Protein AF-A0AAV9J4V3-F1 (afdb_monomer_lite)

Secondary structure (DSSP, 8-state):
-------PPPP-TTPPPPSSHHHHHHHHHHHHHHHHHHHHHHHHHHHHHHHHHHHHHSPS---------------THHHHHHHTSPP-TT---TT--TT-------TT-PPPPPPHHHHHHHHHHHHHHHHHHHHHHHHHHHHHHHHHHHHHHHSTTS----TT-----

pLDDT: mean 73.32, std 16.58, range [39.88, 94.12]

Foldseek 3Di:
DDPDPDDDDDDPPDDDDQPDPLSVLVVVLVVLVVVLVVVLVVLVVVLVVVVVVVVVPPPDPPPPCVVPPDPPPPPCVVVVVVVPDDDDVPPPDPVPDPDDDPPPDDPPPDDDPDDVNVVSVVVSVVVSVVSVVVSVVVSVVSVVVSVVVVVVVVPPPDDDPDPPDDDDD

Radius of gyration: 33.79 Å; cha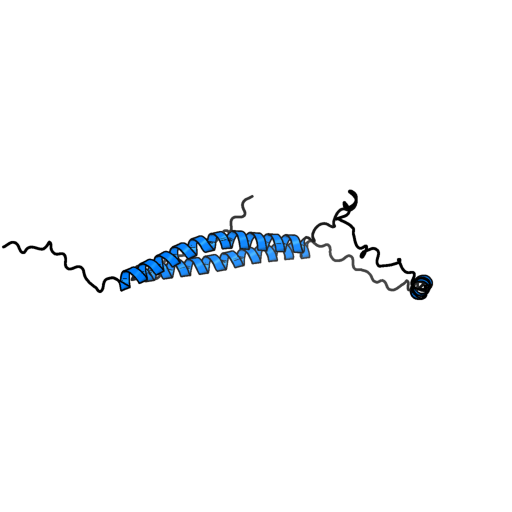ins: 1; bounding box: 98×42×87 Å

Organism: NCBI:txid1507867

Sequence (169 aa):
MQNHIFRPIPNFENLPEPGNREERVKLIIANLEEHHEGVRASILEEGRRKLQSLHNDAPPSAGMDIDSTCILQPDHTQLIANLSAPYVEGSGDPCALPGLLPQQLDPHMRQAPVPPVLAIAQEATQQLEAYDKHAKETRDYYAKALERMRASSGAQTEGTRDPRRMPTG

Structure (mmCIF, N/CA/C/O backbone):
data_AF-A0AAV9J4V3-F1
#
_entry.id   AF-A0AAV9J4V3-F1
#
loop_
_atom_site.group_PDB
_atom_site.id
_atom_site.type_symbol
_atom_site.label_atom_id
_atom_site.label_alt_id
_atom_site.label_comp_id
_atom_site.label_asym_id
_atom_site.label_entity_id
_atom_site.label_seq_id
_atom_site.pdbx_PDB_ins_code
_atom_site.Cartn_x
_atom_site.Cartn_y
_atom_site.Cartn_z
_atom_site.occupancy
_atom_site.B_iso_or_equiv
_atom_site.auth_seq_id
_atom_site.auth_comp_id
_atom_site.auth_asym_id
_atom_site.auth_atom_id
_atom_site.pdbx_PDB_model_num
ATOM 1 N N . MET A 1 1 ? -0.845 13.638 -14.804 1.00 39.88 1 MET A N 1
ATOM 2 C CA . MET A 1 1 ? -2.153 12.962 -14.689 1.00 39.88 1 MET A CA 1
ATOM 3 C C . MET A 1 1 ? -2.205 12.338 -13.305 1.00 39.88 1 MET A C 1
ATOM 5 O O . MET A 1 1 ? -1.210 11.744 -12.917 1.00 39.88 1 MET A O 1
ATOM 9 N N . GLN A 1 2 ? -3.256 12.569 -12.518 1.00 47.94 2 GLN A N 1
ATOM 10 C CA . GLN A 1 2 ? -3.398 11.921 -11.210 1.00 47.94 2 GLN A CA 1
ATOM 11 C C . GLN A 1 2 ? -3.901 10.492 -11.441 1.00 47.94 2 GLN A C 1
ATOM 13 O O . GLN A 1 2 ? -4.973 10.305 -12.011 1.00 47.94 2 GLN A O 1
ATOM 18 N N . ASN A 1 3 ? -3.112 9.491 -11.045 1.00 59.06 3 ASN A N 1
ATOM 19 C CA . ASN A 1 3 ? -3.540 8.095 -11.075 1.00 59.06 3 ASN A CA 1
ATOM 20 C C . ASN A 1 3 ? -4.530 7.889 -9.927 1.00 59.06 3 ASN A C 1
ATOM 22 O O . ASN A 1 3 ? -4.147 7.815 -8.761 1.00 59.06 3 ASN A O 1
ATOM 26 N N . HIS A 1 4 ? -5.819 7.870 -10.251 1.00 59.56 4 HIS A N 1
ATOM 27 C CA . HIS A 1 4 ? -6.867 7.585 -9.283 1.00 59.56 4 HIS A CA 1
ATOM 28 C C . HIS A 1 4 ? -7.084 6.074 -9.223 1.00 59.56 4 HIS A C 1
ATOM 30 O O . HIS A 1 4 ? -7.443 5.451 -10.222 1.00 59.56 4 HIS A O 1
ATOM 36 N N . ILE A 1 5 ? -6.877 5.487 -8.045 1.00 64.94 5 ILE A N 1
ATOM 37 C CA . ILE A 1 5 ? -7.200 4.083 -7.786 1.00 64.94 5 ILE A CA 1
ATOM 38 C C . ILE A 1 5 ? -8.727 3.983 -7.722 1.00 64.94 5 ILE A C 1
ATOM 40 O O . ILE A 1 5 ? -9.338 4.302 -6.703 1.00 64.94 5 ILE A O 1
ATOM 44 N N . PHE A 1 6 ? -9.356 3.607 -8.837 1.00 63.28 6 PHE A N 1
ATOM 45 C CA . PHE A 1 6 ? -10.803 3.430 -8.898 1.00 63.28 6 PHE A CA 1
ATOM 46 C C . PHE A 1 6 ? -11.181 2.108 -8.233 1.00 63.28 6 PHE A C 1
ATOM 48 O O . PHE A 1 6 ? -10.789 1.034 -8.692 1.00 63.28 6 PHE A O 1
ATOM 55 N N . ARG A 1 7 ? -11.955 2.188 -7.151 1.00 65.75 7 ARG A N 1
ATOM 56 C CA . ARG A 1 7 ? -12.566 1.026 -6.507 1.00 65.75 7 ARG A CA 1
ATOM 57 C C . ARG A 1 7 ? -14.080 1.099 -6.649 1.00 65.75 7 ARG A C 1
ATOM 59 O O . ARG A 1 7 ? -14.639 2.179 -6.450 1.00 65.75 7 ARG A O 1
ATOM 66 N N . PRO A 1 8 ? -14.749 -0.020 -6.975 1.00 72.12 8 PRO A N 1
ATOM 67 C CA . PRO A 1 8 ? -16.199 -0.069 -6.925 1.00 72.12 8 PRO A CA 1
ATOM 68 C C . PRO A 1 8 ? -16.660 0.206 -5.492 1.00 72.12 8 PRO A C 1
ATOM 70 O O . PRO A 1 8 ? -16.062 -0.279 -4.530 1.00 72.12 8 PRO A O 1
ATOM 73 N N . ILE A 1 9 ? -17.713 1.010 -5.361 1.00 71.00 9 ILE A N 1
ATOM 74 C CA . ILE A 1 9 ? -18.327 1.303 -4.067 1.00 71.00 9 ILE A CA 1
ATOM 75 C C . ILE A 1 9 ? -18.915 -0.014 -3.531 1.00 71.00 9 ILE A C 1
ATOM 77 O O . ILE A 1 9 ? -19.700 -0.641 -4.248 1.00 71.00 9 ILE A O 1
ATOM 81 N N . PRO A 1 10 ? -18.543 -0.458 -2.317 1.00 68.56 10 PRO A N 1
ATOM 82 C CA . PRO A 1 10 ? -19.113 -1.661 -1.722 1.00 68.56 10 PRO A CA 1
ATOM 83 C C . PRO A 1 10 ? -20.637 -1.553 -1.617 1.00 68.56 10 PRO A C 1
ATOM 85 O O . PRO A 1 10 ? -21.162 -0.479 -1.325 1.00 68.56 10 PRO A O 1
ATOM 88 N N . ASN A 1 11 ? -21.358 -2.655 -1.835 1.00 73.69 11 ASN A N 1
ATOM 89 C CA . ASN A 1 11 ? -22.797 -2.670 -1.588 1.00 73.69 11 ASN A CA 1
ATOM 90 C C . ASN A 1 11 ? -23.051 -2.711 -0.068 1.00 73.69 11 ASN A C 1
ATOM 92 O O . ASN A 1 11 ? -22.587 -3.624 0.615 1.00 73.69 11 ASN A O 1
ATOM 96 N N . PHE A 1 12 ? -23.784 -1.724 0.451 1.00 71.06 12 PHE A N 1
ATOM 97 C CA . PHE A 1 12 ? -24.054 -1.562 1.882 1.00 71.06 12 PHE A CA 1
ATOM 98 C C . PHE A 1 12 ? -25.369 -2.214 2.349 1.00 71.06 12 PHE A C 1
ATOM 100 O O . PHE A 1 12 ? -25.677 -2.161 3.536 1.00 71.06 12 PHE A O 1
ATOM 107 N N . GLU A 1 13 ? -26.141 -2.839 1.454 1.00 73.44 13 GLU A N 1
ATOM 108 C CA . GLU A 1 13 ? -27.516 -3.299 1.726 1.00 73.44 13 GLU A CA 1
ATOM 109 C C . GLU A 1 13 ? -27.655 -4.383 2.815 1.00 73.44 13 GLU A C 1
ATOM 111 O O . GLU A 1 13 ? -28.754 -4.572 3.326 1.00 73.44 13 GLU A O 1
ATOM 116 N N . ASN A 1 14 ? -26.576 -5.074 3.210 1.00 70.06 14 ASN A N 1
ATOM 117 C CA . ASN A 1 14 ? -26.625 -6.185 4.179 1.00 70.06 14 ASN A CA 1
ATOM 118 C C . ASN A 1 14 ? -25.580 -6.087 5.307 1.00 70.06 14 ASN A C 1
ATOM 120 O O . ASN A 1 14 ? -25.172 -7.108 5.864 1.00 70.06 14 ASN A O 1
ATOM 124 N N . LEU A 1 15 ? -25.094 -4.887 5.636 1.00 69.69 15 LEU A N 1
ATOM 125 C CA . LEU A 1 15 ? -24.112 -4.745 6.715 1.00 69.69 15 LEU A CA 1
ATOM 126 C C . LEU A 1 15 ? -24.778 -4.875 8.093 1.00 69.69 15 LEU A C 1
ATOM 128 O O . LEU A 1 15 ? -25.804 -4.238 8.333 1.00 69.69 15 LEU A O 1
ATOM 132 N N . PRO A 1 16 ? -24.194 -5.656 9.019 1.00 71.81 16 PRO A N 1
ATOM 133 C CA . PRO A 1 16 ? -24.699 -5.742 10.380 1.00 71.81 16 PRO A CA 1
ATOM 134 C C . PRO A 1 16 ? -24.610 -4.367 11.048 1.00 71.81 16 PRO A C 1
ATOM 136 O O . PRO A 1 16 ? -23.539 -3.755 11.099 1.00 71.81 16 PRO A O 1
ATOM 139 N N . GLU A 1 17 ? -25.734 -3.876 11.571 1.00 74.75 17 GLU A N 1
ATOM 140 C CA . GLU A 1 17 ? -25.727 -2.645 12.352 1.00 74.75 17 GLU A CA 1
ATOM 141 C C . GLU A 1 17 ? -24.956 -2.871 13.661 1.00 74.75 17 GLU A C 1
ATOM 143 O O . GLU A 1 17 ? -25.240 -3.818 14.399 1.00 74.75 17 GLU A O 1
ATOM 148 N N . PRO A 1 18 ? -23.971 -2.017 13.983 1.00 76.75 18 PRO A N 1
ATOM 149 C CA . PRO A 1 18 ? -23.219 -2.162 15.216 1.00 76.75 18 PRO A CA 1
ATOM 150 C C . PRO A 1 18 ? -24.114 -1.833 16.415 1.00 76.75 18 PRO A C 1
ATOM 152 O O . PRO A 1 18 ? -24.594 -0.701 16.544 1.00 76.75 18 PRO A O 1
ATOM 155 N N . GLY A 1 19 ? -24.286 -2.807 17.313 1.00 76.88 19 GLY A N 1
ATOM 156 C CA . GLY A 1 19 ? -25.140 -2.693 18.498 1.00 76.88 19 GLY A CA 1
ATOM 157 C C . GLY A 1 19 ? -24.590 -1.729 19.551 1.00 76.88 19 GLY A C 1
ATOM 158 O O . GLY A 1 19 ? -25.357 -1.107 20.284 1.00 76.88 19 GLY A O 1
ATOM 159 N N . ASN A 1 20 ? -23.265 -1.541 19.598 1.00 85.31 20 ASN A N 1
ATOM 160 C CA . ASN A 1 20 ? -22.605 -0.602 20.507 1.00 85.31 20 ASN A CA 1
ATOM 161 C C . ASN A 1 20 ? -21.645 0.361 19.777 1.00 85.31 20 ASN A C 1
ATOM 163 O O . ASN A 1 20 ? -21.082 0.065 18.722 1.00 85.31 20 ASN A O 1
ATOM 167 N N . ARG A 1 21 ? -21.396 1.535 20.374 1.00 85.31 21 ARG A N 1
ATOM 168 C CA . ARG A 1 21 ? -20.430 2.527 19.880 1.00 85.31 21 ARG A CA 1
ATOM 169 C C . ARG A 1 21 ? -19.020 1.936 19.764 1.00 85.31 21 ARG A C 1
ATOM 171 O O . ARG A 1 21 ? -18.301 2.299 18.841 1.00 85.31 21 ARG A O 1
ATOM 178 N N . GLU A 1 22 ? -18.613 1.050 20.678 1.00 88.81 22 GLU A N 1
ATOM 179 C CA . GLU A 1 22 ? -17.289 0.408 20.609 1.00 88.81 22 GLU A CA 1
ATOM 180 C C . GLU A 1 22 ? -17.199 -0.545 19.411 1.00 88.81 22 GLU A C 1
ATOM 182 O O . GLU A 1 22 ? -16.229 -0.504 18.658 1.00 88.81 22 GLU A O 1
ATOM 187 N N . GLU A 1 23 ? -18.230 -1.365 19.202 1.00 88.69 23 GLU A N 1
ATOM 188 C CA . GLU A 1 23 ? -18.331 -2.276 18.056 1.00 88.69 23 GLU A CA 1
ATOM 189 C C . GLU A 1 23 ? -18.326 -1.512 16.736 1.00 88.69 23 GLU A C 1
ATOM 191 O O . GLU A 1 23 ? -17.653 -1.918 15.796 1.00 88.69 23 GLU A O 1
ATOM 196 N N . ARG A 1 24 ? -18.979 -0.346 16.693 1.00 89.25 24 ARG A N 1
ATOM 197 C CA . ARG A 1 24 ? -18.932 0.552 15.536 1.00 89.25 24 ARG A CA 1
ATOM 198 C C . ARG A 1 24 ? -17.508 0.988 15.205 1.00 89.25 24 ARG A C 1
ATOM 200 O O . ARG A 1 24 ? -17.120 0.953 14.045 1.00 89.25 24 ARG A O 1
ATOM 207 N N . VAL A 1 25 ? -16.722 1.395 16.203 1.00 90.81 25 VAL A N 1
ATOM 208 C CA . VAL A 1 25 ? -15.325 1.808 15.980 1.00 90.81 25 VAL A CA 1
ATOM 209 C C . VAL A 1 25 ? -14.468 0.618 15.542 1.00 90.81 25 VAL A C 1
ATOM 211 O O . VAL A 1 25 ? -13.661 0.770 14.630 1.00 90.81 25 VAL A O 1
ATOM 214 N N . LYS A 1 26 ? -14.675 -0.572 16.122 1.00 90.19 26 LYS A N 1
ATOM 215 C CA . LYS A 1 26 ? -13.997 -1.805 15.682 1.00 90.19 26 LYS A CA 1
ATOM 216 C C . LYS A 1 26 ? -14.316 -2.143 14.225 1.00 90.19 26 LYS A C 1
ATOM 218 O O . LYS A 1 26 ? -13.399 -2.436 13.467 1.00 90.19 26 LYS A O 1
ATOM 223 N N . LEU A 1 27 ? -15.587 -2.047 13.833 1.00 91.00 27 LEU A N 1
ATOM 224 C CA . LEU A 1 27 ? -16.030 -2.289 12.461 1.00 91.00 27 LEU A CA 1
ATOM 225 C C . LEU A 1 27 ? -15.400 -1.287 11.484 1.00 91.00 27 LEU A C 1
ATOM 227 O O . LEU A 1 27 ? -14.921 -1.679 10.428 1.00 91.00 27 LEU A O 1
ATOM 231 N N . ILE A 1 28 ? -15.337 -0.003 11.855 1.00 90.06 28 ILE A N 1
ATOM 232 C CA . ILE A 1 28 ? -14.669 1.021 11.039 1.00 90.06 28 ILE A CA 1
ATOM 233 C C . ILE A 1 28 ? -13.187 0.682 10.845 1.00 90.06 28 ILE A C 1
ATOM 235 O O . ILE A 1 28 ? -12.699 0.761 9.722 1.00 90.06 28 ILE A O 1
ATOM 239 N N . ILE A 1 29 ? -12.476 0.286 11.907 1.00 91.81 29 ILE A N 1
ATOM 240 C CA . ILE A 1 29 ? -11.063 -0.112 11.808 1.00 91.81 29 ILE A CA 1
ATOM 241 C C . ILE A 1 29 ? -10.909 -1.313 10.867 1.00 91.81 29 ILE A C 1
ATOM 243 O O . ILE A 1 29 ? -10.063 -1.262 9.981 1.00 91.81 29 ILE A O 1
ATOM 247 N N . ALA A 1 30 ? -11.747 -2.342 11.011 1.00 91.19 30 ALA A N 1
ATOM 248 C CA . ALA A 1 30 ? -11.703 -3.526 10.154 1.00 91.19 30 ALA A CA 1
ATOM 249 C C . ALA A 1 30 ? -11.936 -3.178 8.673 1.00 91.19 30 ALA A C 1
ATOM 251 O O . ALA A 1 30 ? -11.149 -3.572 7.816 1.00 91.19 30 ALA A O 1
ATOM 252 N N . ASN A 1 31 ? -12.949 -2.357 8.379 1.00 89.69 31 ASN A N 1
ATOM 253 C CA . ASN A 1 31 ? -13.238 -1.910 7.013 1.00 89.69 31 ASN A CA 1
ATOM 254 C C . ASN A 1 31 ? -12.088 -1.077 6.423 1.00 89.69 31 ASN A C 1
ATOM 256 O O . ASN A 1 31 ? -11.780 -1.185 5.237 1.00 89.69 31 ASN A O 1
ATOM 260 N N . LEU A 1 32 ? -11.445 -0.233 7.239 1.00 91.31 32 LEU A N 1
ATOM 261 C CA . LEU A 1 32 ? -10.264 0.521 6.814 1.00 91.31 32 LEU A CA 1
ATOM 262 C C . LEU A 1 32 ? -9.094 -0.412 6.498 1.00 91.31 32 LEU A C 1
ATOM 264 O O . LEU A 1 32 ? -8.414 -0.202 5.499 1.00 91.31 32 LEU A O 1
ATOM 268 N N . GLU A 1 33 ? -8.860 -1.434 7.319 1.00 92.19 33 GLU A N 1
ATOM 269 C CA . GLU A 1 33 ? -7.783 -2.404 7.106 1.00 92.19 33 GLU A CA 1
ATOM 270 C C . GLU A 1 33 ? -7.987 -3.211 5.818 1.00 92.19 33 GLU A C 1
ATOM 272 O O . GLU A 1 33 ? -7.057 -3.285 5.013 1.00 92.19 33 GLU A O 1
ATOM 277 N N . GLU A 1 34 ? -9.204 -3.699 5.564 1.00 91.38 34 GLU A N 1
ATOM 278 C CA . GLU A 1 34 ? -9.566 -4.374 4.310 1.00 91.38 34 GLU A CA 1
ATOM 279 C C . GLU A 1 34 ? -9.359 -3.453 3.098 1.00 91.38 34 GLU A C 1
ATOM 281 O O . GLU A 1 34 ? -8.747 -3.826 2.090 1.00 91.38 34 GLU A O 1
ATOM 286 N N . HIS A 1 35 ? -9.813 -2.202 3.202 1.00 89.56 35 HIS A N 1
ATOM 287 C CA . HIS A 1 35 ? -9.632 -1.227 2.135 1.00 89.56 35 HIS A CA 1
ATOM 288 C C . HIS A 1 35 ? -8.144 -0.944 1.866 1.00 89.56 35 HIS A C 1
ATOM 290 O O . HIS A 1 35 ? -7.721 -0.926 0.707 1.00 89.56 35 HIS A O 1
ATOM 296 N N . HIS A 1 36 ? -7.341 -0.760 2.919 1.00 91.38 36 HIS A N 1
ATOM 297 C CA . HIS A 1 36 ? -5.900 -0.525 2.814 1.00 91.38 36 HIS A CA 1
ATOM 298 C C . HIS A 1 36 ? -5.164 -1.717 2.194 1.00 91.38 36 HIS A C 1
ATOM 300 O O . HIS A 1 36 ? -4.309 -1.526 1.329 1.00 91.38 36 HIS A O 1
ATOM 306 N N . GLU A 1 37 ? -5.491 -2.943 2.609 1.00 91.69 37 GLU A N 1
ATOM 307 C CA . GLU A 1 37 ? -4.925 -4.165 2.034 1.00 91.69 37 GLU A CA 1
ATOM 308 C C . GLU A 1 37 ? -5.210 -4.255 0.540 1.00 91.69 37 GLU A C 1
ATOM 310 O O . GLU A 1 37 ? -4.294 -4.455 -0.262 1.00 91.69 37 GLU A O 1
ATOM 315 N N . GLY A 1 38 ? -6.456 -4.001 0.150 1.00 90.31 38 GLY A N 1
ATOM 316 C CA . GLY A 1 38 ? -6.798 -3.990 -1.253 1.00 90.31 38 GLY A CA 1
ATOM 317 C C . GLY A 1 38 ? -6.009 -2.930 -2.028 1.00 90.31 38 GLY A C 1
ATOM 318 O O . GLY A 1 38 ? -5.526 -3.223 -3.123 1.00 90.31 38 GLY A O 1
ATOM 319 N N . VAL A 1 39 ? -5.896 -1.695 -1.524 1.00 90.00 39 VAL A N 1
ATOM 320 C CA . VAL A 1 39 ? -5.160 -0.636 -2.238 1.00 90.00 39 VAL A CA 1
ATOM 321 C C . VAL A 1 39 ? -3.695 -1.027 -2.432 1.00 90.00 39 VAL A C 1
ATOM 323 O O . VAL A 1 39 ? -3.185 -0.896 -3.544 1.00 90.00 39 VAL A O 1
ATOM 326 N N . ARG A 1 40 ? -3.051 -1.593 -1.405 1.00 91.31 40 ARG A N 1
ATOM 327 C CA . ARG A 1 40 ? -1.688 -2.134 -1.520 1.00 91.31 40 ARG A CA 1
ATOM 328 C C . ARG A 1 40 ? -1.587 -3.198 -2.611 1.00 91.31 40 ARG A C 1
ATOM 330 O O . ARG A 1 40 ? -0.689 -3.120 -3.447 1.00 91.31 40 ARG A O 1
ATOM 337 N N . ALA A 1 41 ? -2.531 -4.138 -2.656 1.00 91.12 41 ALA A N 1
ATOM 338 C CA . ALA A 1 41 ? -2.575 -5.153 -3.707 1.00 91.12 41 ALA A CA 1
ATOM 339 C C . ALA A 1 41 ? -2.713 -4.530 -5.108 1.00 91.12 41 ALA A C 1
ATOM 341 O O . ALA A 1 41 ? -2.007 -4.934 -6.027 1.00 91.12 41 ALA A O 1
ATOM 342 N N . SER A 1 42 ? -3.547 -3.497 -5.259 1.00 89.50 42 SER A N 1
ATOM 343 C CA . SER A 1 42 ? -3.733 -2.787 -6.532 1.00 89.50 42 SER A CA 1
ATOM 344 C C . SER A 1 42 ? -2.459 -2.090 -7.017 1.00 89.50 42 SER A C 1
ATOM 346 O O . SER A 1 42 ? -2.163 -2.145 -8.208 1.00 89.50 42 SER A O 1
ATOM 348 N N . ILE A 1 43 ? -1.707 -1.442 -6.119 1.00 90.25 43 ILE A N 1
ATOM 349 C CA . ILE A 1 43 ? -0.434 -0.775 -6.453 1.00 90.25 43 ILE A CA 1
ATOM 350 C C . ILE A 1 43 ? 0.588 -1.812 -6.937 1.00 90.25 43 ILE A C 1
ATOM 352 O O . ILE A 1 43 ? 1.247 -1.627 -7.962 1.00 90.25 43 ILE A O 1
ATOM 356 N N . LEU A 1 44 ? 0.692 -2.941 -6.230 1.00 90.94 44 LEU A N 1
ATOM 357 C CA . LEU A 1 44 ? 1.590 -4.030 -6.614 1.00 90.94 44 LEU A CA 1
ATOM 358 C C . LEU A 1 44 ? 1.181 -4.675 -7.944 1.00 90.94 44 LEU A C 1
ATOM 360 O O . LEU A 1 44 ? 2.042 -4.991 -8.767 1.00 90.94 44 LEU A O 1
ATOM 364 N N . GLU A 1 45 ? -0.119 -4.852 -8.178 1.00 91.31 45 GLU A N 1
ATOM 365 C CA . GLU A 1 45 ? -0.634 -5.392 -9.435 1.00 91.31 45 GLU A CA 1
ATOM 366 C C . GLU A 1 45 ? -0.341 -4.456 -10.614 1.00 91.31 45 GLU A C 1
ATOM 368 O O . GLU A 1 45 ? 0.078 -4.924 -11.674 1.00 91.31 45 GLU A O 1
ATOM 373 N N . GLU A 1 46 ? -0.484 -3.139 -10.432 1.00 89.06 46 GLU A N 1
ATOM 374 C CA . GLU A 1 46 ? -0.104 -2.148 -11.443 1.00 89.06 46 GLU A CA 1
ATOM 375 C C . GLU A 1 46 ? 1.392 -2.243 -11.775 1.00 89.06 46 GLU A C 1
ATOM 377 O O . GLU A 1 46 ? 1.759 -2.332 -12.950 1.00 89.06 46 GLU A O 1
ATOM 382 N N . GLY A 1 47 ? 2.257 -2.303 -10.757 1.00 88.06 47 GLY A N 1
ATOM 383 C CA . GLY A 1 47 ? 3.699 -2.484 -10.944 1.00 88.06 47 GLY A CA 1
ATOM 384 C C . GLY A 1 47 ? 4.029 -3.774 -11.700 1.00 88.06 47 GLY A C 1
ATOM 385 O O . GLY A 1 47 ? 4.800 -3.763 -12.662 1.00 88.06 47 GLY A O 1
ATOM 386 N N . ARG A 1 48 ? 3.380 -4.889 -11.342 1.00 88.88 48 ARG A N 1
ATOM 387 C CA . ARG A 1 48 ? 3.531 -6.167 -12.051 1.00 88.88 48 ARG A CA 1
ATOM 388 C C . ARG A 1 48 ? 3.057 -6.071 -13.503 1.00 88.88 48 ARG A C 1
ATOM 390 O O . ARG A 1 48 ? 3.724 -6.608 -14.385 1.00 88.88 48 ARG A O 1
ATOM 397 N N . ARG A 1 49 ? 1.942 -5.385 -13.770 1.00 88.88 49 ARG A N 1
ATOM 398 C CA . ARG A 1 49 ? 1.419 -5.181 -15.129 1.00 88.88 49 ARG A CA 1
ATOM 399 C C . ARG A 1 49 ? 2.393 -4.365 -15.983 1.00 88.88 49 ARG A C 1
ATOM 401 O O . ARG A 1 49 ? 2.654 -4.755 -17.116 1.00 88.88 49 ARG A O 1
ATOM 408 N N . LYS A 1 50 ? 2.984 -3.303 -15.425 1.00 88.00 50 LYS A N 1
ATOM 409 C CA . LYS A 1 50 ? 4.035 -2.500 -16.080 1.00 88.00 50 LYS A CA 1
ATOM 410 C C . LYS A 1 50 ? 5.298 -3.323 -16.379 1.00 88.00 50 LYS A C 1
ATOM 412 O O . LYS A 1 50 ? 5.899 -3.184 -17.441 1.00 88.00 50 LYS A O 1
ATOM 417 N N . LEU A 1 51 ? 5.698 -4.216 -15.471 1.00 88.06 51 LEU A N 1
ATOM 418 C CA . LEU A 1 51 ? 6.819 -5.131 -15.719 1.00 88.06 51 LEU A CA 1
ATOM 419 C C . LEU A 1 51 ? 6.511 -6.135 -16.838 1.00 88.06 51 LEU A C 1
ATOM 421 O O . LEU A 1 51 ? 7.375 -6.423 -17.662 1.00 88.06 51 LEU A O 1
ATOM 425 N N . GLN A 1 52 ? 5.281 -6.650 -16.893 1.00 87.19 52 GLN A N 1
ATOM 426 C CA . GLN A 1 52 ? 4.852 -7.552 -17.962 1.00 87.19 52 GLN A CA 1
ATOM 427 C C . GLN A 1 52 ? 4.780 -6.857 -19.322 1.00 87.19 52 GLN A C 1
ATOM 429 O O . GLN A 1 52 ? 5.186 -7.457 -20.312 1.00 87.19 52 GLN A O 1
ATOM 434 N N . SER A 1 53 ? 4.319 -5.603 -19.391 1.00 85.44 53 SER A N 1
ATOM 435 C CA . SER A 1 53 ? 4.326 -4.856 -20.654 1.00 85.44 53 SER A CA 1
ATOM 436 C C . SER A 1 53 ? 5.747 -4.642 -21.168 1.00 85.44 53 SER A C 1
ATOM 438 O O . SER A 1 53 ? 5.996 -4.905 -22.335 1.00 85.44 53 SER A O 1
ATOM 440 N N . LEU A 1 54 ? 6.709 -4.305 -20.296 1.00 83.31 54 LEU A N 1
ATOM 441 C CA . LEU A 1 54 ? 8.120 -4.223 -20.701 1.00 83.31 54 LEU A CA 1
ATOM 442 C C . LEU A 1 54 ? 8.668 -5.544 -21.251 1.00 83.31 54 LEU A C 1
ATOM 444 O O . LEU A 1 54 ? 9.509 -5.528 -22.144 1.00 83.31 54 LEU A O 1
ATOM 448 N N . HIS A 1 55 ? 8.228 -6.678 -20.706 1.00 75.94 55 HIS A N 1
ATOM 449 C CA . HIS A 1 55 ? 8.648 -7.989 -21.194 1.00 75.94 55 HIS A CA 1
ATOM 450 C C . HIS A 1 55 ? 8.053 -8.317 -22.569 1.00 75.94 55 HIS A C 1
ATOM 452 O O . HIS A 1 55 ? 8.742 -8.893 -23.403 1.00 75.94 55 HIS A O 1
ATOM 458 N N . ASN A 1 56 ? 6.799 -7.931 -22.809 1.00 75.19 56 ASN A N 1
ATOM 459 C CA . ASN A 1 56 ? 6.107 -8.178 -24.075 1.00 75.19 56 ASN A CA 1
ATOM 460 C C . ASN A 1 56 ? 6.524 -7.200 -25.189 1.00 75.19 56 ASN A C 1
ATOM 462 O O . ASN A 1 56 ? 6.494 -7.573 -26.358 1.00 75.19 56 ASN A O 1
ATOM 466 N N . ASP A 1 57 ? 6.912 -5.972 -24.831 1.00 64.44 57 ASP A N 1
ATOM 467 C CA . ASP A 1 57 ? 7.404 -4.943 -25.759 1.00 64.44 57 ASP A CA 1
ATOM 468 C C . ASP A 1 57 ? 8.908 -5.073 -26.044 1.00 64.44 57 ASP A C 1
ATOM 470 O O . ASP A 1 57 ? 9.432 -4.421 -26.952 1.00 64.44 57 ASP A O 1
ATOM 474 N N . ALA A 1 58 ? 9.624 -5.911 -25.285 1.00 57.66 58 ALA A N 1
ATOM 475 C CA . ALA A 1 58 ? 10.973 -6.299 -25.655 1.00 57.66 58 ALA A CA 1
ATOM 476 C C . ALA A 1 58 ? 10.884 -7.037 -27.002 1.00 57.66 58 ALA A C 1
ATOM 478 O O . ALA A 1 58 ? 10.145 -8.023 -27.094 1.00 57.66 58 ALA A O 1
ATOM 479 N N . PRO A 1 59 ? 11.598 -6.586 -28.056 1.00 52.00 59 PRO A N 1
ATOM 480 C CA . PRO A 1 59 ? 11.629 -7.324 -29.310 1.00 52.00 59 PRO A CA 1
ATOM 481 C C . PRO A 1 59 ? 11.992 -8.776 -28.991 1.00 52.00 59 PRO A C 1
ATOM 483 O O . PRO A 1 59 ? 12.827 -8.981 -28.097 1.00 52.00 59 PRO A O 1
ATOM 486 N N . PRO A 1 60 ? 11.375 -9.774 -29.666 1.00 50.72 60 PRO A N 1
ATOM 487 C CA . PRO A 1 60 ? 11.787 -11.157 -29.502 1.00 50.72 60 PRO A CA 1
ATOM 488 C C . PRO A 1 60 ? 13.288 -11.130 -29.667 1.00 50.72 60 PRO A C 1
ATOM 490 O O . PRO A 1 60 ? 13.763 -10.613 -30.682 1.00 50.72 60 PRO A O 1
ATOM 493 N N . SER A 1 61 ? 13.978 -11.534 -28.596 1.00 49.50 61 SER A N 1
ATOM 494 C CA . SER A 1 61 ? 15.415 -11.726 -28.533 1.00 49.50 61 SER A CA 1
ATOM 495 C C . SER A 1 61 ? 15.916 -11.885 -29.954 1.00 49.50 61 SER A C 1
ATOM 497 O O . SER A 1 61 ? 15.532 -12.853 -30.619 1.00 49.50 61 SER A O 1
ATOM 499 N N . ALA A 1 62 ? 16.687 -10.905 -30.443 1.00 46.53 62 ALA A N 1
ATOM 500 C CA . ALA A 1 62 ? 17.687 -11.219 -31.438 1.00 46.53 62 ALA A CA 1
ATOM 501 C C . ALA A 1 62 ? 18.378 -12.417 -30.817 1.00 46.53 62 ALA A C 1
ATOM 503 O O . ALA A 1 62 ? 19.103 -12.262 -29.829 1.00 46.53 62 ALA A O 1
ATOM 504 N N . GLY A 1 63 ? 17.986 -13.610 -31.276 1.00 46.25 63 GLY A N 1
ATOM 505 C CA . GLY A 1 63 ? 18.641 -14.825 -30.892 1.00 46.25 63 GLY A CA 1
ATOM 506 C C . GLY A 1 63 ? 20.092 -14.459 -31.058 1.00 46.25 63 GLY A C 1
ATOM 507 O O . GLY A 1 63 ? 20.501 -13.991 -32.124 1.00 46.25 63 GLY A O 1
ATOM 508 N N . MET A 1 64 ? 20.861 -14.565 -29.982 1.00 51.66 64 MET A N 1
ATOM 509 C CA . MET A 1 64 ? 22.231 -14.942 -30.211 1.00 51.66 64 MET A CA 1
ATOM 510 C C . MET A 1 64 ? 22.084 -16.285 -30.914 1.00 51.66 64 MET A C 1
ATOM 512 O O . MET A 1 64 ? 21.928 -17.319 -30.271 1.00 51.66 64 MET A O 1
ATOM 516 N N . ASP A 1 65 ? 21.981 -16.221 -32.241 1.00 45.44 65 ASP A N 1
ATOM 517 C CA . ASP A 1 65 ? 22.377 -17.280 -33.127 1.00 45.44 65 ASP A CA 1
ATOM 518 C C . ASP A 1 65 ? 23.830 -17.462 -32.731 1.00 45.44 65 ASP A C 1
ATOM 520 O O . ASP A 1 65 ? 24.741 -16.764 -33.177 1.00 45.44 65 ASP A O 1
ATOM 524 N N . ILE A 1 66 ? 24.038 -18.356 -31.768 1.00 50.16 66 ILE A N 1
ATOM 525 C CA . ILE A 1 66 ? 25.321 -18.996 -31.561 1.00 50.16 66 ILE A CA 1
ATOM 526 C C . ILE A 1 66 ? 25.416 -19.981 -32.724 1.00 50.16 66 ILE A C 1
ATOM 528 O O . ILE A 1 66 ? 25.413 -21.201 -32.555 1.00 50.16 66 ILE A O 1
ATOM 532 N N . ASP A 1 67 ? 25.423 -19.416 -33.931 1.00 41.00 67 ASP A N 1
ATOM 533 C CA . ASP A 1 67 ? 25.728 -20.118 -35.145 1.00 41.00 67 ASP A CA 1
ATOM 534 C C . ASP A 1 67 ? 27.193 -20.484 -34.980 1.00 41.00 67 ASP A C 1
ATOM 536 O O . ASP A 1 67 ? 28.121 -19.666 -34.965 1.00 41.00 67 ASP A O 1
ATOM 540 N N . SER A 1 68 ? 27.347 -21.751 -34.640 1.00 52.88 68 SER A N 1
ATOM 541 C CA . SER A 1 68 ? 28.564 -22.370 -34.178 1.00 52.88 68 SER A CA 1
ATOM 542 C C . SER A 1 68 ? 29.536 -22.475 -35.343 1.00 52.88 68 SER A C 1
ATOM 544 O O . SER A 1 68 ? 29.681 -23.549 -35.905 1.00 52.88 68 SER A O 1
ATOM 546 N N . THR A 1 69 ? 30.211 -21.382 -35.713 1.00 50.50 69 THR A N 1
ATOM 547 C CA . THR A 1 69 ? 31.327 -21.421 -36.677 1.00 50.50 69 THR A CA 1
ATOM 548 C C . THR A 1 69 ? 32.235 -20.189 -36.585 1.00 50.50 69 THR A C 1
ATOM 550 O O . THR A 1 69 ? 32.389 -19.428 -37.531 1.00 50.50 69 THR A O 1
ATOM 553 N N . CYS A 1 70 ? 32.906 -20.004 -35.447 1.00 44.31 70 CYS A N 1
ATOM 554 C CA . CYS A 1 70 ? 34.283 -19.494 -35.438 1.00 44.31 70 CYS A CA 1
ATOM 555 C C . CYS A 1 70 ? 34.917 -19.725 -34.063 1.00 44.31 70 CYS A C 1
ATOM 557 O O . CYS A 1 70 ? 34.945 -18.844 -33.209 1.00 44.31 70 CYS A O 1
ATOM 559 N N . ILE A 1 71 ? 35.450 -20.928 -33.840 1.00 50.53 71 ILE A N 1
ATOM 560 C CA . ILE A 1 71 ? 36.442 -21.137 -32.781 1.00 50.53 71 ILE A CA 1
ATOM 561 C C . ILE A 1 71 ? 37.757 -20.535 -33.296 1.00 50.53 71 ILE A C 1
ATOM 563 O O . ILE A 1 71 ? 38.655 -21.247 -33.736 1.00 50.53 71 ILE A O 1
ATOM 567 N N . LEU A 1 72 ? 37.863 -19.206 -33.289 1.00 56.56 72 LEU A N 1
ATOM 568 C CA . LEU A 1 72 ? 39.164 -18.565 -33.151 1.00 56.56 72 LEU A CA 1
ATOM 569 C C . LEU A 1 72 ? 39.482 -18.669 -31.667 1.00 56.56 72 LEU A C 1
ATOM 571 O O . LEU A 1 72 ? 38.850 -18.010 -30.842 1.00 56.56 72 LEU A O 1
ATOM 575 N N . GLN A 1 73 ? 40.384 -19.589 -31.322 1.00 61.03 73 GLN A N 1
ATOM 576 C CA . GLN A 1 73 ? 40.853 -19.696 -29.950 1.00 61.03 73 GLN A CA 1
ATOM 577 C C . GLN A 1 73 ? 41.343 -18.318 -29.490 1.00 61.03 73 GLN A C 1
ATOM 579 O O . GLN A 1 73 ? 42.077 -17.669 -30.243 1.00 61.03 73 GLN A O 1
ATOM 584 N N . PRO A 1 74 ? 40.942 -17.849 -28.297 1.00 65.81 74 PRO A N 1
ATOM 585 C CA . PRO A 1 74 ? 41.492 -16.619 -27.763 1.00 65.81 74 PRO A CA 1
ATOM 586 C C . PRO A 1 74 ? 43.005 -16.804 -27.644 1.00 65.81 74 PRO A C 1
ATOM 588 O O . PRO A 1 74 ? 43.470 -17.784 -27.062 1.00 65.81 74 PRO A O 1
ATOM 591 N N . ASP A 1 75 ? 43.783 -15.892 -28.218 1.00 71.75 75 ASP A N 1
ATOM 592 C CA . ASP A 1 75 ? 45.229 -15.905 -28.042 1.00 71.75 75 ASP A CA 1
ATOM 593 C C . ASP A 1 75 ? 45.547 -15.574 -26.575 1.00 71.75 75 ASP A C 1
ATOM 595 O O . ASP A 1 75 ? 45.562 -14.421 -26.143 1.00 71.75 75 ASP A O 1
ATOM 599 N N . HIS A 1 76 ? 45.741 -16.623 -25.777 1.00 74.75 76 HIS A N 1
ATOM 600 C CA . HIS A 1 76 ? 46.008 -16.520 -24.347 1.00 74.75 76 HIS A CA 1
ATOM 601 C C . HIS A 1 76 ? 47.453 -16.104 -24.043 1.00 74.75 76 HIS A C 1
ATOM 603 O O . HIS A 1 76 ? 47.799 -15.963 -22.869 1.00 74.75 76 HIS A O 1
ATOM 609 N N . THR A 1 77 ? 48.306 -15.885 -25.051 1.00 76.69 77 THR A N 1
ATOM 610 C CA . THR A 1 77 ? 49.714 -15.507 -24.841 1.00 76.69 77 THR A CA 1
ATOM 611 C C . THR A 1 77 ? 49.849 -14.230 -24.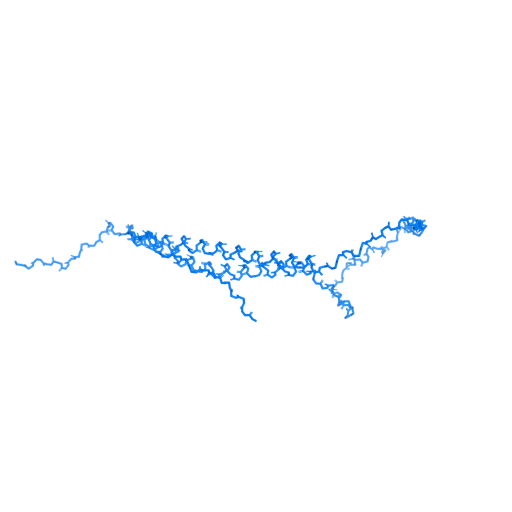018 1.00 76.69 77 THR A C 1
ATOM 613 O O . THR A 1 77 ? 50.650 -14.191 -23.087 1.00 76.69 77 THR A O 1
ATOM 616 N N . GLN A 1 78 ? 49.019 -13.216 -24.278 1.00 73.69 78 GLN A N 1
ATOM 617 C CA . GLN A 1 78 ? 49.034 -11.969 -23.507 1.00 73.69 78 GLN A CA 1
ATOM 618 C C . GLN A 1 78 ? 48.533 -12.157 -22.073 1.00 73.69 78 GLN A C 1
ATOM 620 O O . GLN A 1 78 ? 49.047 -11.529 -21.150 1.00 73.69 78 GLN A O 1
ATOM 625 N N . LEU A 1 79 ? 47.549 -13.033 -21.862 1.00 77.38 79 LEU A N 1
ATOM 626 C CA . LEU A 1 79 ? 47.049 -13.345 -20.523 1.00 77.38 79 LEU A CA 1
ATOM 627 C C . LEU A 1 79 ? 48.123 -14.068 -19.703 1.00 77.38 79 LEU A C 1
ATOM 629 O O . LEU A 1 79 ? 48.394 -13.682 -18.570 1.00 77.38 79 LEU A O 1
ATOM 633 N N . ILE A 1 80 ? 48.768 -15.077 -20.292 1.00 81.06 80 ILE A N 1
ATOM 634 C CA . ILE A 1 80 ? 49.850 -15.829 -19.648 1.00 81.06 80 ILE A CA 1
ATOM 635 C C . ILE A 1 80 ? 51.037 -14.905 -19.360 1.00 81.06 80 ILE A C 1
ATOM 637 O O . ILE A 1 80 ? 51.562 -14.938 -18.252 1.00 81.06 80 ILE A O 1
ATOM 641 N N . ALA A 1 81 ? 51.408 -14.032 -20.304 1.00 79.81 81 ALA A N 1
ATOM 642 C CA . ALA A 1 81 ? 52.469 -13.047 -20.109 1.00 79.81 81 ALA A CA 1
ATOM 643 C C . ALA A 1 81 ? 52.179 -12.127 -18.912 1.00 79.81 81 ALA A C 1
ATOM 645 O O . ALA A 1 81 ? 53.046 -11.959 -18.057 1.00 79.81 81 ALA A O 1
ATOM 646 N N . ASN A 1 82 ? 50.950 -11.612 -18.797 1.00 75.19 82 ASN A N 1
ATOM 647 C CA . ASN A 1 82 ? 50.540 -10.774 -17.668 1.00 75.19 82 ASN A CA 1
ATOM 648 C C . ASN A 1 82 ? 50.508 -11.538 -16.335 1.00 75.19 82 ASN A C 1
ATOM 650 O O . ASN A 1 82 ? 50.961 -11.009 -15.327 1.00 75.19 82 ASN A O 1
ATOM 654 N N . LEU A 1 83 ? 50.028 -12.787 -16.315 1.00 80.00 83 LEU A N 1
ATOM 655 C CA . LEU A 1 83 ? 50.023 -13.618 -15.101 1.00 80.00 83 LEU A CA 1
ATOM 656 C C . LEU A 1 83 ? 51.433 -14.021 -14.651 1.00 80.00 83 LEU A C 1
ATOM 658 O O . LEU A 1 83 ? 51.669 -14.230 -13.465 1.00 80.00 83 LEU A O 1
ATOM 662 N N . SER A 1 84 ? 52.361 -14.147 -15.600 1.00 81.25 84 SER A N 1
ATOM 663 C CA . SER A 1 84 ? 53.767 -14.459 -15.333 1.00 81.25 84 SER A CA 1
ATOM 664 C C . SER A 1 84 ? 54.622 -13.232 -15.010 1.00 81.25 84 SER A C 1
ATOM 666 O O . SER A 1 84 ? 55.794 -13.386 -14.661 1.00 81.25 84 SER A O 1
ATOM 668 N N . ALA A 1 85 ? 54.072 -12.021 -15.140 1.00 77.56 85 ALA A N 1
ATOM 669 C CA . ALA A 1 85 ? 54.817 -10.805 -14.872 1.00 77.56 85 ALA A CA 1
ATOM 670 C C . ALA A 1 85 ? 55.137 -10.706 -13.367 1.00 77.56 85 ALA A C 1
ATOM 672 O O . ALA A 1 85 ? 54.252 -10.908 -12.531 1.00 77.56 85 ALA A O 1
ATOM 673 N N . PRO A 1 86 ? 56.394 -10.410 -12.990 1.00 77.44 86 PRO A N 1
ATOM 674 C CA . PRO A 1 86 ? 56.759 -10.228 -11.594 1.00 77.44 86 PRO A CA 1
ATOM 675 C C . PRO A 1 86 ? 55.974 -9.058 -10.996 1.00 77.44 86 PRO A C 1
ATOM 677 O O . PRO A 1 86 ? 55.836 -8.007 -11.622 1.00 77.44 86 PRO A O 1
ATOM 680 N N . TYR A 1 87 ? 55.472 -9.246 -9.775 1.00 70.88 87 TYR A N 1
ATOM 681 C CA . TYR A 1 87 ? 54.780 -8.197 -9.033 1.00 70.88 87 TYR A CA 1
ATOM 682 C C . TYR A 1 87 ? 55.693 -6.974 -8.872 1.00 70.88 87 TYR A C 1
ATOM 684 O O . TYR A 1 87 ? 56.808 -7.091 -8.357 1.00 70.88 87 TYR A O 1
ATOM 692 N N . VAL A 1 88 ? 55.216 -5.807 -9.306 1.00 71.69 88 VAL A N 1
ATOM 693 C CA . VAL A 1 88 ? 55.900 -4.525 -9.119 1.00 71.69 88 VAL A CA 1
ATOM 694 C C . VAL A 1 88 ? 55.180 -3.777 -8.007 1.00 71.69 88 VAL A C 1
ATOM 696 O O . VAL A 1 88 ? 53.986 -3.498 -8.093 1.00 71.69 88 VAL A O 1
ATOM 699 N N . GLU A 1 89 ? 55.900 -3.444 -6.941 1.00 58.72 89 GLU A N 1
ATOM 700 C CA . GLU A 1 89 ? 55.359 -2.666 -5.829 1.00 58.72 89 GLU A CA 1
ATOM 701 C C . GLU A 1 89 ? 54.872 -1.299 -6.351 1.00 58.72 89 GLU A C 1
ATOM 703 O O . GLU A 1 89 ? 55.654 -0.506 -6.870 1.00 58.72 89 GLU A O 1
ATOM 708 N N . GLY A 1 90 ? 53.557 -1.057 -6.291 1.00 63.16 90 GLY A N 1
ATOM 709 C CA . GLY A 1 90 ? 52.910 0.129 -6.872 1.00 63.16 90 GLY A CA 1
ATOM 710 C C . GLY A 1 90 ? 52.040 -0.136 -8.107 1.00 63.16 90 GLY A C 1
ATOM 711 O O . GLY A 1 90 ? 51.272 0.742 -8.486 1.00 63.16 90 GLY A O 1
ATOM 712 N N . SER A 1 91 ? 52.056 -1.346 -8.681 1.00 61.38 91 SER A N 1
ATOM 713 C CA . SER A 1 91 ? 51.084 -1.783 -9.701 1.00 61.38 91 SER A CA 1
ATOM 714 C C . SER A 1 91 ? 49.767 -2.276 -9.085 1.00 61.38 91 SER A C 1
ATOM 716 O O . SER A 1 91 ? 49.139 -3.198 -9.609 1.00 61.38 91 SER A O 1
ATOM 718 N N . GLY A 1 92 ? 49.398 -1.736 -7.919 1.00 61.94 92 GLY A N 1
ATOM 719 C CA . GLY A 1 92 ? 48.167 -2.097 -7.225 1.00 61.94 92 GLY A CA 1
ATOM 720 C C . GLY A 1 92 ? 46.944 -1.883 -8.113 1.00 61.94 92 GLY A C 1
ATOM 721 O O . GLY A 1 92 ? 47.007 -1.163 -9.110 1.00 61.94 92 GLY A O 1
ATOM 722 N N . ASP A 1 93 ? 45.835 -2.521 -7.739 1.00 57.28 93 ASP A N 1
ATOM 723 C CA . ASP A 1 93 ? 44.534 -2.324 -8.376 1.00 57.28 93 ASP A CA 1
ATOM 724 C C . ASP A 1 93 ? 44.303 -0.818 -8.627 1.00 57.28 93 ASP A C 1
ATOM 726 O O . ASP A 1 93 ? 44.323 -0.044 -7.664 1.00 57.28 93 ASP A O 1
ATOM 730 N N . PRO A 1 94 ? 44.117 -0.366 -9.884 1.00 57.34 94 PRO A N 1
ATOM 731 C CA . PRO A 1 94 ? 43.872 1.045 -10.179 1.00 57.34 94 PRO A CA 1
ATOM 732 C C . PRO A 1 94 ? 42.609 1.576 -9.481 1.00 57.34 94 PRO A C 1
ATOM 734 O O . PRO A 1 94 ? 42.434 2.788 -9.371 1.00 57.34 94 PRO A O 1
ATOM 737 N N . CYS A 1 95 ? 41.750 0.688 -8.970 1.00 55.22 95 CYS A N 1
ATOM 738 C CA . CYS A 1 95 ? 40.584 1.033 -8.165 1.00 55.22 95 CYS A CA 1
ATOM 739 C C . CYS A 1 95 ? 40.910 1.253 -6.675 1.00 55.22 95 CYS A C 1
ATOM 741 O O . CYS A 1 95 ? 40.074 1.773 -5.939 1.00 55.22 95 CYS A O 1
ATOM 743 N N . ALA A 1 96 ? 42.107 0.880 -6.216 1.00 51.31 96 ALA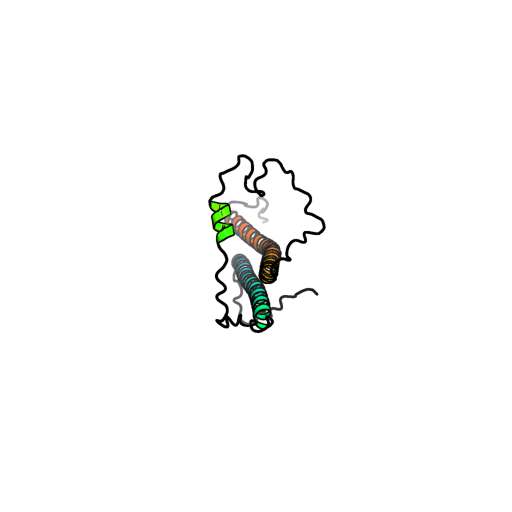 A N 1
ATOM 744 C CA . ALA A 1 96 ? 42.528 0.915 -4.817 1.00 51.31 96 ALA A CA 1
ATOM 745 C C . ALA A 1 96 ? 43.633 1.954 -4.556 1.00 51.31 96 ALA A C 1
ATOM 747 O O . ALA A 1 96 ? 44.527 1.723 -3.742 1.00 51.31 96 ALA A O 1
ATOM 748 N N . LEU A 1 97 ? 43.583 3.113 -5.222 1.00 52.59 97 LEU A N 1
ATOM 749 C CA . LEU A 1 97 ? 44.423 4.252 -4.846 1.00 52.59 97 LEU A CA 1
ATOM 750 C C . LEU A 1 97 ? 43.986 4.784 -3.466 1.00 52.59 97 LEU A C 1
ATOM 752 O O . LEU A 1 97 ? 42.876 5.314 -3.341 1.00 52.59 97 LEU A O 1
ATOM 756 N N . PRO A 1 98 ? 44.831 4.703 -2.418 1.00 46.94 98 PRO A N 1
ATOM 757 C CA . PRO A 1 98 ? 44.513 5.281 -1.123 1.00 46.94 98 PRO A CA 1
ATOM 758 C C . PRO A 1 98 ? 44.688 6.799 -1.227 1.00 46.94 98 PRO A C 1
ATOM 760 O O . PRO A 1 98 ? 45.808 7.290 -1.355 1.00 46.94 98 PRO A O 1
ATOM 763 N N . GLY A 1 99 ? 43.587 7.551 -1.1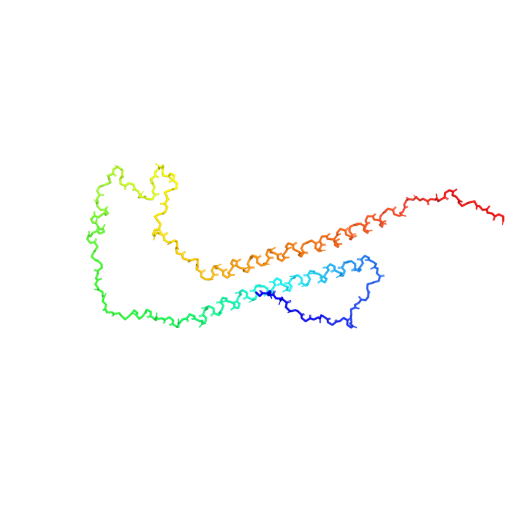75 1.00 50.56 99 GLY A N 1
ATOM 764 C CA . GLY A 1 99 ? 43.636 9.011 -1.016 1.00 50.56 99 GLY A CA 1
ATOM 765 C C . GLY A 1 99 ? 42.953 9.853 -2.091 1.00 50.56 99 GLY A C 1
ATOM 766 O O . GLY A 1 99 ? 43.061 11.077 -2.036 1.00 50.56 99 GLY A O 1
ATOM 767 N N . LEU A 1 100 ? 42.210 9.264 -3.030 1.00 46.81 100 LEU A N 1
ATOM 768 C CA . LEU A 1 100 ? 41.325 10.060 -3.879 1.00 46.81 100 LEU A CA 1
ATOM 769 C C . LEU A 1 100 ? 40.047 10.418 -3.107 1.00 46.81 100 LEU A C 1
ATOM 771 O O . LEU A 1 100 ? 39.112 9.629 -2.987 1.00 46.81 100 LEU A O 1
ATOM 775 N N . LEU A 1 101 ? 40.004 11.663 -2.622 1.00 53.31 101 LEU A N 1
ATOM 776 C CA . LEU A 1 101 ? 38.769 12.457 -2.591 1.00 53.31 101 LEU A CA 1
ATOM 777 C C . LEU A 1 101 ? 37.983 12.208 -3.889 1.00 53.31 101 LEU A C 1
ATOM 779 O O . LEU A 1 101 ? 38.638 12.005 -4.914 1.00 53.31 101 LEU A O 1
ATOM 783 N N . PRO A 1 102 ? 36.633 12.219 -3.875 1.00 50.38 102 PRO A N 1
ATOM 784 C CA . PRO A 1 102 ? 35.831 11.802 -5.021 1.00 50.38 102 PRO A CA 1
ATOM 785 C C . PRO A 1 102 ? 36.328 12.530 -6.267 1.00 50.38 102 PRO A C 1
ATOM 787 O O . PRO A 1 102 ? 36.133 13.740 -6.398 1.00 50.38 102 PRO A O 1
ATOM 790 N N . GLN A 1 103 ? 37.037 11.801 -7.139 1.00 51.94 103 GLN A N 1
ATOM 791 C CA . GLN A 1 103 ? 37.447 12.328 -8.428 1.00 51.94 103 GLN A CA 1
ATOM 792 C C . GLN A 1 103 ? 36.165 12.800 -9.088 1.00 51.94 103 GLN A C 1
ATOM 794 O O . GLN A 1 103 ? 35.189 12.048 -9.161 1.00 51.94 103 GLN A O 1
ATOM 799 N N . GLN A 1 104 ? 36.148 14.068 -9.495 1.00 54.47 104 GLN A N 1
ATOM 800 C CA . GLN A 1 104 ? 35.119 14.570 -10.383 1.00 54.47 104 GLN A CA 1
ATOM 801 C C . GLN A 1 104 ? 35.048 13.590 -11.549 1.00 54.47 104 GLN A C 1
ATOM 803 O O . GLN A 1 104 ? 35.985 13.508 -12.340 1.00 54.47 104 GLN A O 1
ATOM 808 N N . LEU A 1 105 ? 33.970 12.801 -11.583 1.00 53.44 105 LEU A N 1
ATOM 809 C CA . LEU A 1 105 ? 33.629 11.965 -12.719 1.00 53.44 105 LEU A CA 1
ATOM 810 C C . LEU A 1 105 ? 33.752 12.846 -13.956 1.00 53.44 105 LEU A C 1
ATOM 812 O O . LEU A 1 105 ? 33.163 13.931 -13.995 1.00 53.44 105 LEU A O 1
ATOM 816 N N . ASP A 1 106 ? 34.553 12.395 -14.918 1.00 57.19 106 ASP A N 1
ATOM 817 C CA . ASP A 1 106 ? 34.696 13.038 -16.216 1.00 57.19 106 ASP A CA 1
ATOM 818 C C . ASP A 1 106 ? 33.302 13.465 -16.710 1.00 57.19 106 ASP A C 1
ATOM 820 O O . ASP A 1 106 ? 32.384 12.639 -16.690 1.00 57.19 106 ASP A O 1
ATOM 824 N N . PRO A 1 107 ? 33.084 14.710 -17.173 1.00 59.56 107 PRO A N 1
ATOM 825 C CA . PRO A 1 107 ? 31.770 15.148 -17.655 1.00 59.56 107 PRO A CA 1
ATOM 826 C C . PRO A 1 107 ? 31.249 14.314 -18.843 1.00 59.56 107 PRO A C 1
ATOM 828 O O . PRO A 1 107 ? 30.078 14.414 -19.213 1.00 59.56 107 PRO A O 1
ATOM 831 N N . HIS A 1 108 ? 32.102 13.465 -19.424 1.00 55.00 108 HIS A N 1
ATOM 832 C CA . HIS A 1 108 ? 31.780 12.504 -20.475 1.00 55.00 108 HIS A CA 1
ATOM 833 C C . HIS A 1 108 ? 31.444 11.089 -19.964 1.00 55.00 108 HIS A C 1
ATOM 835 O O . HIS A 1 108 ? 30.918 10.281 -20.731 1.00 55.00 108 HIS A O 1
ATOM 841 N N . MET A 1 109 ? 31.670 10.778 -18.682 1.00 52.12 109 MET A N 1
ATOM 842 C CA . MET A 1 109 ? 31.230 9.527 -18.060 1.00 52.12 109 MET A CA 1
ATOM 843 C C . MET A 1 109 ? 29.773 9.654 -17.612 1.00 52.12 109 MET A C 1
ATOM 845 O O . MET A 1 109 ? 29.457 9.931 -16.454 1.00 52.12 109 MET A O 1
ATOM 849 N N . ARG A 1 110 ? 28.847 9.437 -18.550 1.00 59.38 110 ARG A N 1
ATOM 850 C CA . ARG A 1 110 ? 27.436 9.246 -18.203 1.00 59.38 110 ARG A CA 1
ATOM 851 C C . ARG A 1 110 ? 27.280 7.927 -17.452 1.00 59.38 110 ARG A C 1
ATOM 853 O O . ARG A 1 110 ? 27.572 6.867 -18.000 1.00 59.38 110 ARG A O 1
ATOM 860 N N . GLN A 1 111 ? 26.774 7.995 -16.220 1.00 63.25 111 GLN A N 1
ATOM 861 C CA . GLN A 1 111 ? 26.258 6.812 -15.535 1.00 63.25 111 GLN A CA 1
ATOM 862 C C . GLN A 1 111 ? 25.225 6.130 -16.436 1.00 63.25 111 GLN A C 1
ATOM 864 O O . GLN A 1 111 ? 24.376 6.801 -17.036 1.00 63.25 111 GLN A O 1
ATOM 869 N N . ALA A 1 112 ? 25.323 4.805 -16.549 1.00 63.59 112 ALA A N 1
ATOM 870 C CA . ALA A 1 112 ? 24.341 4.024 -17.280 1.00 63.59 112 ALA A CA 1
ATOM 871 C C . ALA A 1 112 ? 22.946 4.301 -16.686 1.00 63.59 112 ALA A C 1
ATOM 873 O O . ALA A 1 112 ? 22.802 4.305 -15.459 1.00 63.59 112 ALA A O 1
ATOM 874 N N . PRO A 1 113 ? 21.929 4.577 -17.520 1.00 70.69 113 PRO A N 1
ATOM 875 C CA . PRO A 1 113 ? 20.583 4.827 -17.029 1.00 70.69 113 PRO A CA 1
ATOM 876 C C . PRO A 1 113 ? 20.082 3.616 -16.235 1.00 70.69 113 PRO A C 1
ATOM 878 O O . PRO A 1 113 ? 20.360 2.470 -16.593 1.00 70.69 113 PRO A O 1
ATOM 881 N N . VAL A 1 114 ? 19.354 3.884 -15.147 1.00 72.44 114 VAL A N 1
ATOM 882 C CA . VAL A 1 114 ? 18.788 2.845 -14.276 1.00 72.44 114 VAL A CA 1
ATOM 883 C C . VAL A 1 114 ? 17.977 1.860 -15.127 1.00 72.44 114 VAL A C 1
ATOM 885 O O . VAL A 1 114 ? 17.137 2.304 -15.916 1.00 72.44 114 VAL A O 1
ATOM 888 N N . PRO A 1 115 ? 18.195 0.538 -14.980 1.00 84.38 115 PRO A N 1
ATOM 889 C CA . PRO A 1 115 ? 17.413 -0.464 -15.687 1.00 84.38 115 PRO A CA 1
ATOM 890 C C . PRO A 1 115 ? 15.906 -0.224 -15.503 1.00 84.38 115 PRO A C 1
ATOM 892 O O . PRO A 1 115 ? 15.456 -0.011 -14.374 1.00 84.38 115 PRO A O 1
ATOM 895 N N . PRO A 1 116 ? 15.097 -0.298 -16.570 1.00 81.94 116 PRO A N 1
ATOM 896 C CA . PRO A 1 116 ? 13.681 0.076 -16.523 1.00 81.94 116 PRO A CA 1
ATOM 897 C C . PRO A 1 116 ? 12.864 -0.787 -15.545 1.00 81.94 116 PRO A C 1
ATOM 899 O O . PRO A 1 116 ? 11.915 -0.309 -14.930 1.00 81.94 116 PRO A O 1
ATOM 902 N N . VAL A 1 117 ? 13.289 -2.034 -15.321 1.00 86.19 117 VAL A N 1
ATOM 903 C CA . VAL A 1 117 ? 12.729 -2.930 -14.296 1.00 86.19 117 VAL A CA 1
ATOM 904 C C . VAL A 1 117 ? 12.904 -2.359 -12.886 1.00 86.19 117 VAL A C 1
ATOM 906 O O . VAL A 1 117 ? 11.963 -2.368 -12.094 1.00 86.19 117 VAL A O 1
ATOM 909 N N . LEU A 1 118 ? 14.093 -1.832 -12.574 1.00 86.75 118 LEU A N 1
ATOM 910 C CA . LEU A 1 118 ? 14.372 -1.223 -11.272 1.00 86.75 118 LEU A CA 1
ATOM 911 C C . LEU A 1 118 ? 13.598 0.082 -11.094 1.00 86.75 118 LEU A C 1
ATOM 913 O O . LEU A 1 118 ? 13.101 0.333 -10.001 1.00 86.75 118 LEU A O 1
ATOM 917 N N . ALA A 1 119 ? 13.435 0.869 -12.159 1.00 86.62 119 ALA A N 1
ATOM 918 C CA . ALA A 1 119 ? 12.649 2.099 -12.110 1.00 86.62 119 ALA A CA 1
ATOM 919 C C . ALA A 1 119 ? 11.171 1.832 -11.759 1.00 86.62 119 ALA A C 1
ATOM 921 O O . ALA A 1 119 ? 10.620 2.508 -10.895 1.00 86.62 119 ALA A O 1
ATOM 922 N N . ILE A 1 120 ? 10.543 0.810 -12.357 1.00 87.94 120 ILE A N 1
ATOM 923 C CA . ILE A 1 120 ? 9.150 0.435 -12.038 1.00 87.94 120 ILE A CA 1
ATOM 924 C C . ILE A 1 120 ? 9.029 -0.091 -10.607 1.00 87.94 120 ILE A C 1
ATOM 926 O O . ILE A 1 120 ? 8.079 0.250 -9.903 1.00 87.94 120 ILE A O 1
ATOM 930 N N . ALA A 1 121 ? 9.983 -0.913 -10.161 1.00 88.94 121 ALA A N 1
ATOM 931 C CA . ALA A 1 121 ? 9.987 -1.408 -8.788 1.00 88.94 121 ALA A CA 1
ATOM 932 C C . ALA A 1 121 ? 10.099 -0.251 -7.780 1.00 88.94 121 ALA A C 1
ATOM 934 O O . ALA A 1 121 ? 9.328 -0.204 -6.825 1.00 88.94 121 ALA A O 1
ATOM 935 N N . GLN A 1 122 ? 10.998 0.706 -8.033 1.00 91.56 122 GLN A N 1
ATOM 936 C CA . GLN A 1 122 ? 11.163 1.909 -7.212 1.00 91.56 122 GLN A CA 1
ATOM 937 C C . GLN A 1 122 ? 9.899 2.775 -7.190 1.00 91.56 122 GLN A C 1
ATOM 939 O O . GLN A 1 122 ? 9.489 3.237 -6.123 1.00 91.56 122 GLN A O 1
ATOM 944 N N . GLU A 1 123 ? 9.255 2.961 -8.345 1.00 90.38 123 GLU A N 1
ATOM 945 C CA . GLU A 1 123 ? 7.986 3.686 -8.447 1.00 90.38 123 GLU A CA 1
ATOM 946 C C . GLU A 1 123 ? 6.908 3.025 -7.575 1.00 90.38 123 GLU A C 1
ATOM 948 O O . GLU A 1 123 ? 6.274 3.696 -6.761 1.00 90.38 123 GLU A O 1
ATOM 953 N N . ALA A 1 124 ? 6.737 1.704 -7.690 1.00 90.75 124 ALA A N 1
ATOM 954 C CA . ALA A 1 124 ? 5.746 0.963 -6.914 1.00 90.75 124 ALA A CA 1
ATOM 955 C C . ALA A 1 124 ? 6.021 1.038 -5.403 1.00 90.75 124 ALA A C 1
ATOM 957 O O . ALA A 1 124 ? 5.093 1.261 -4.623 1.00 90.75 124 ALA A O 1
ATOM 958 N N . THR A 1 125 ? 7.286 0.918 -4.974 1.00 92.25 125 THR A N 1
ATOM 959 C CA . THR A 1 125 ? 7.649 1.069 -3.555 1.00 92.25 125 THR A CA 1
ATOM 960 C C . THR A 1 125 ? 7.373 2.477 -3.040 1.00 92.25 125 THR A C 1
ATOM 962 O O . THR A 1 125 ? 6.806 2.632 -1.963 1.00 92.25 125 THR A O 1
ATOM 965 N N . GLN A 1 126 ? 7.682 3.510 -3.829 1.00 93.12 126 GLN A N 1
ATOM 966 C CA . GLN A 1 126 ? 7.448 4.898 -3.434 1.00 93.12 126 GLN A CA 1
ATOM 967 C C . GLN A 1 126 ? 5.950 5.211 -3.315 1.00 93.12 126 GLN A C 1
ATOM 969 O O . GLN A 1 126 ? 5.529 5.914 -2.395 1.00 93.12 126 GLN A O 1
ATOM 974 N N . GLN A 1 127 ? 5.130 4.669 -4.220 1.00 90.94 127 GLN A N 1
ATOM 975 C CA . GLN A 1 127 ? 3.674 4.793 -4.147 1.00 90.94 127 GLN A CA 1
ATOM 976 C C . GLN A 1 127 ? 3.101 4.086 -2.913 1.00 90.94 127 GLN A C 1
ATOM 978 O O . GLN A 1 127 ? 2.226 4.641 -2.247 1.00 90.94 127 GLN A O 1
ATOM 983 N N . LEU A 1 128 ? 3.614 2.896 -2.583 1.00 93.06 128 LEU A N 1
ATOM 984 C CA . LEU A 1 128 ? 3.212 2.154 -1.390 1.00 93.06 128 LEU A CA 1
ATOM 985 C C . LEU A 1 128 ? 3.540 2.937 -0.111 1.00 93.06 128 LEU A C 1
ATOM 987 O O . LEU A 1 128 ? 2.671 3.111 0.738 1.00 93.06 128 LEU A O 1
ATOM 991 N N . GLU A 1 129 ? 4.757 3.473 -0.003 1.00 93.31 129 GLU A N 1
ATOM 992 C CA . GLU A 1 129 ? 5.196 4.273 1.148 1.00 93.31 129 GLU A CA 1
ATOM 993 C C . GLU A 1 129 ? 4.370 5.553 1.315 1.00 93.31 129 GLU A C 1
ATOM 995 O O . GLU A 1 129 ? 3.940 5.890 2.424 1.00 93.31 129 GLU A O 1
ATOM 1000 N N . ALA A 1 130 ? 4.116 6.261 0.210 1.00 91.69 130 ALA A N 1
ATOM 1001 C CA . ALA A 1 130 ? 3.276 7.451 0.217 1.00 91.69 130 ALA A CA 1
ATOM 1002 C C . ALA A 1 130 ? 1.856 7.121 0.700 1.00 91.69 130 ALA A C 1
A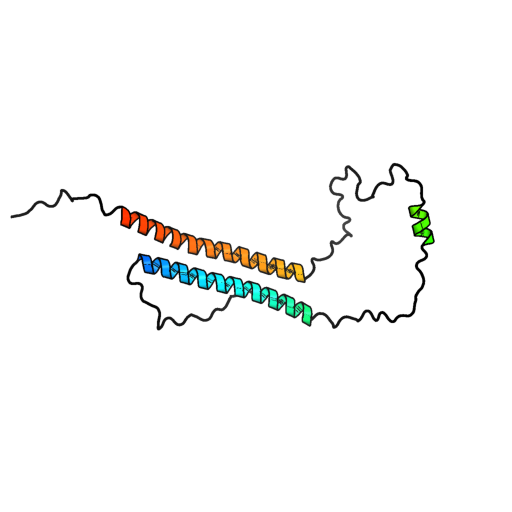TOM 1004 O O . ALA A 1 130 ? 1.301 7.847 1.525 1.00 91.69 130 ALA A O 1
ATOM 1005 N N . TYR A 1 131 ? 1.288 6.006 0.237 1.00 92.25 131 TYR A N 1
ATOM 1006 C CA . TYR A 1 131 ? -0.028 5.549 0.668 1.00 92.25 131 TYR A CA 1
ATOM 1007 C C . TYR A 1 131 ? -0.056 5.141 2.147 1.00 92.25 131 TYR A C 1
ATOM 1009 O O . TYR A 1 131 ? -0.919 5.604 2.898 1.00 92.25 131 TYR A O 1
ATOM 1017 N N . ASP A 1 132 ? 0.900 4.320 2.586 1.00 92.69 132 ASP A N 1
ATOM 1018 C CA . ASP A 1 132 ? 0.952 3.790 3.951 1.00 92.69 132 ASP A CA 1
ATOM 1019 C C . ASP A 1 132 ? 1.080 4.908 4.995 1.00 92.69 132 ASP A C 1
ATOM 1021 O O . ASP A 1 132 ? 0.512 4.802 6.087 1.00 92.69 132 ASP A O 1
ATOM 1025 N N . LYS A 1 133 ? 1.740 6.023 4.653 1.00 92.44 133 LYS A N 1
ATOM 1026 C CA . LYS A 1 133 ? 1.779 7.218 5.505 1.00 92.44 133 LYS A CA 1
ATOM 1027 C C . LYS A 1 133 ? 0.372 7.743 5.819 1.00 92.44 133 LYS A C 1
ATOM 1029 O O . LYS A 1 133 ? 0.057 7.983 6.983 1.00 92.44 133 LYS A O 1
ATOM 1034 N N . HIS A 1 134 ? -0.483 7.873 4.807 1.00 88.19 134 HIS A N 1
ATOM 1035 C CA . HIS A 1 134 ? -1.856 8.368 4.963 1.00 88.19 134 HIS A CA 1
ATOM 1036 C C . HIS A 1 134 ? -2.791 7.331 5.601 1.00 88.19 134 HIS A C 1
ATOM 1038 O O . HIS A 1 134 ? -3.616 7.659 6.461 1.00 88.19 134 HIS A O 1
ATOM 1044 N N . ALA A 1 135 ? -2.637 6.062 5.220 1.00 90.94 135 ALA A N 1
ATOM 1045 C CA . ALA A 1 135 ? -3.392 4.950 5.790 1.00 90.94 135 ALA A CA 1
ATOM 1046 C C . ALA A 1 135 ? -3.158 4.830 7.307 1.00 90.94 135 ALA A C 1
ATOM 1048 O O . ALA A 1 135 ? -4.098 4.614 8.081 1.00 90.94 135 ALA A O 1
ATOM 1049 N N . LYS A 1 136 ? -1.908 5.033 7.748 1.00 91.38 136 LYS A N 1
ATOM 1050 C CA . LYS A 1 136 ? -1.531 5.005 9.163 1.00 91.38 136 LYS A CA 1
ATOM 1051 C C . LYS A 1 136 ? -2.230 6.093 9.974 1.00 91.38 136 LYS A C 1
ATOM 1053 O O . LYS A 1 136 ? -2.789 5.784 11.021 1.00 91.38 136 LYS A O 1
ATOM 1058 N N . GLU A 1 137 ? -2.241 7.338 9.497 1.00 91.62 137 GLU A N 1
ATOM 1059 C CA . GLU A 1 137 ? -2.870 8.460 10.213 1.00 91.62 137 GLU A CA 1
ATOM 1060 C C . GLU A 1 137 ? -4.353 8.195 10.499 1.00 91.62 137 GLU A C 1
ATOM 1062 O O . GLU A 1 137 ? -4.834 8.409 11.617 1.00 91.62 137 GLU A O 1
ATOM 1067 N N . THR A 1 138 ? -5.063 7.655 9.506 1.00 90.69 138 THR A N 1
ATOM 1068 C CA . THR A 1 138 ? -6.490 7.336 9.624 1.00 90.69 138 THR A CA 1
ATOM 1069 C C . THR A 1 138 ? -6.720 6.193 10.614 1.00 90.69 138 THR A C 1
ATOM 1071 O O . THR A 1 138 ? -7.579 6.291 11.491 1.00 90.69 138 THR A O 1
ATOM 1074 N N . ARG A 1 139 ? -5.919 5.123 10.537 1.00 92.69 139 ARG A N 1
ATOM 1075 C CA . ARG A 1 139 ? -5.993 3.994 11.477 1.00 92.69 139 ARG A CA 1
ATOM 1076 C C . ARG A 1 139 ? -5.708 4.433 12.915 1.00 92.69 139 ARG A C 1
ATOM 1078 O O . ARG A 1 139 ? -6.473 4.100 13.820 1.00 92.69 139 ARG A O 1
ATOM 1085 N N . ASP A 1 140 ? -4.648 5.212 13.120 1.00 93.50 140 ASP A N 1
ATOM 1086 C CA . ASP A 1 140 ? -4.226 5.689 14.439 1.00 93.50 140 ASP A CA 1
ATOM 1087 C C . ASP A 1 140 ? -5.305 6.565 15.094 1.00 93.50 140 ASP A C 1
ATOM 1089 O O . ASP A 1 140 ? -5.487 6.521 16.314 1.00 93.50 140 ASP A O 1
ATOM 1093 N N . TYR A 1 141 ? -6.053 7.340 14.303 1.00 94.12 141 TYR A N 1
ATOM 1094 C CA . TYR A 1 141 ? -7.172 8.138 14.802 1.00 94.12 141 TYR A CA 1
ATOM 1095 C C . TYR A 1 141 ? -8.263 7.265 15.442 1.00 94.12 141 TYR A C 1
ATOM 1097 O O . TYR A 1 141 ? -8.661 7.509 16.587 1.00 94.12 141 TYR A O 1
ATOM 1105 N N . TYR A 1 142 ? -8.719 6.222 14.742 1.00 93.19 142 TYR A N 1
ATOM 1106 C CA . TYR A 1 142 ? -9.759 5.326 15.256 1.00 93.19 142 TYR A CA 1
ATOM 1107 C C . TYR A 1 142 ? -9.247 4.406 16.367 1.00 93.19 142 TYR A C 1
ATOM 1109 O O . TYR A 1 142 ? -9.977 4.155 17.326 1.00 93.19 142 TYR A O 1
ATOM 1117 N N . ALA A 1 143 ? -7.984 3.975 16.304 1.00 93.06 143 ALA A N 1
ATOM 1118 C CA . ALA A 1 143 ? -7.346 3.224 17.382 1.00 93.06 143 ALA A CA 1
ATOM 1119 C C . ALA A 1 143 ? -7.320 4.035 18.691 1.00 93.06 143 ALA A C 1
ATOM 1121 O O . ALA A 1 143 ? -7.785 3.560 19.727 1.00 93.06 143 ALA A O 1
ATOM 1122 N N . LYS A 1 144 ? -6.900 5.306 18.634 1.00 93.94 144 LYS A N 1
ATOM 1123 C CA . LYS A 1 144 ? -6.934 6.214 19.794 1.00 93.94 144 LYS A CA 1
ATOM 1124 C C . LYS A 1 144 ? -8.357 6.478 20.284 1.00 93.94 144 LYS A C 1
ATOM 1126 O O . LYS A 1 144 ? -8.581 6.608 21.487 1.00 93.94 144 LYS A O 1
ATOM 1131 N N . ALA A 1 145 ? -9.334 6.578 19.382 1.00 91.38 145 ALA A N 1
ATOM 1132 C CA . ALA A 1 145 ? -10.737 6.716 19.771 1.00 91.38 145 ALA A CA 1
ATOM 1133 C C . ALA A 1 145 ? -11.228 5.481 20.548 1.00 91.38 145 ALA A C 1
ATOM 1135 O O . ALA A 1 145 ? -11.881 5.636 21.581 1.00 91.38 145 ALA A O 1
ATOM 1136 N N . LEU A 1 146 ? -10.857 4.275 20.104 1.00 91.50 146 LEU A N 1
ATOM 1137 C CA . LEU A 1 146 ? -11.169 3.016 20.782 1.00 91.50 146 LEU A CA 1
ATOM 1138 C C . LEU A 1 146 ? -10.541 2.951 22.184 1.00 91.50 146 LEU A C 1
ATOM 1140 O O . LEU A 1 146 ? -11.210 2.575 23.147 1.00 91.50 146 LEU A O 1
ATOM 1144 N N . GLU A 1 147 ? -9.280 3.364 22.322 1.00 91.94 147 GLU A N 1
ATOM 1145 C CA . GLU A 1 147 ? -8.587 3.430 23.616 1.00 91.94 147 GLU A CA 1
ATOM 1146 C C . GLU A 1 147 ? -9.280 4.379 24.598 1.00 91.94 147 GLU A C 1
ATOM 1148 O O . GLU A 1 147 ? -9.544 4.004 25.741 1.00 91.94 147 GLU A O 1
ATOM 1153 N N . ARG A 1 148 ? -9.649 5.588 24.148 1.00 90.31 148 ARG A N 1
ATOM 1154 C CA . ARG A 1 148 ? -10.383 6.562 24.977 1.00 90.31 148 ARG A CA 1
ATOM 1155 C C . ARG A 1 148 ? -11.709 6.000 25.472 1.00 90.31 148 ARG A C 1
ATOM 1157 O O . ARG A 1 148 ? -12.084 6.234 26.618 1.00 90.31 148 ARG A O 1
ATOM 1164 N N . MET A 1 149 ? -12.407 5.249 24.623 1.00 87.25 149 MET A N 1
ATOM 1165 C CA . MET A 1 149 ? -13.672 4.624 24.996 1.00 87.25 149 MET A CA 1
ATOM 1166 C C . MET A 1 149 ? -13.483 3.570 26.087 1.00 87.25 149 MET A C 1
ATOM 1168 O O . MET A 1 149 ? -14.201 3.598 27.087 1.00 87.25 149 MET A O 1
ATOM 1172 N N . ARG A 1 150 ? -12.469 2.711 25.954 1.00 87.12 150 ARG A N 1
ATOM 1173 C CA . ARG A 1 150 ? -12.128 1.711 26.976 1.00 87.12 150 ARG A CA 1
ATOM 1174 C C . ARG A 1 150 ? -11.736 2.357 28.304 1.00 87.12 150 ARG A C 1
ATOM 1176 O O . ARG A 1 150 ? -12.224 1.934 29.348 1.00 87.12 150 ARG A O 1
ATOM 1183 N N . ALA A 1 151 ? -10.942 3.427 28.264 1.00 85.75 151 ALA A N 1
ATOM 1184 C CA . ALA A 1 151 ? -10.571 4.186 29.457 1.00 85.75 151 ALA A CA 1
ATOM 1185 C C . ALA A 1 151 ? -11.791 4.829 30.146 1.00 85.75 151 ALA A C 1
ATOM 1187 O O . ALA A 1 151 ? -11.917 4.765 31.366 1.00 85.75 151 ALA A O 1
ATOM 1188 N N . SER A 1 152 ? -12.733 5.391 29.377 1.00 77.19 152 SER A N 1
ATOM 1189 C CA . SER A 1 152 ? -13.959 5.981 29.938 1.00 77.19 152 SER A CA 1
ATOM 1190 C C . SER A 1 152 ? -14.936 4.949 30.513 1.00 77.19 152 SER A C 1
ATOM 1192 O O . SER A 1 152 ? -15.632 5.251 31.478 1.00 77.19 152 SER A O 1
ATOM 1194 N N . SER A 1 153 ? -14.961 3.726 29.971 1.00 66.56 153 SER A N 1
ATOM 1195 C CA . SER A 1 153 ? -15.817 2.647 30.479 1.00 66.56 153 SER A CA 1
ATOM 1196 C C . SER A 1 153 ? -15.301 2.046 31.791 1.00 66.56 153 SER A C 1
ATOM 1198 O O . SER A 1 153 ? -16.104 1.543 32.569 1.00 66.56 153 SER A O 1
ATOM 1200 N N . GLY A 1 154 ? -13.989 2.102 32.054 1.00 58.81 154 GLY A N 1
ATOM 1201 C CA . GLY A 1 154 ? -13.397 1.655 33.322 1.00 58.81 154 GLY A CA 1
ATOM 1202 C C . GLY A 1 154 ? -13.478 2.685 34.457 1.00 58.81 154 GLY A C 1
ATOM 1203 O O . GLY A 1 154 ? -13.353 2.320 35.619 1.00 58.81 154 GLY A O 1
ATOM 1204 N N . ALA A 1 155 ? -13.711 3.963 34.140 1.00 53.38 155 ALA A N 1
ATOM 1205 C CA . ALA A 1 155 ? -13.754 5.052 35.119 1.00 53.38 155 ALA A CA 1
ATOM 1206 C C . ALA A 1 155 ? -15.162 5.352 35.680 1.00 53.38 155 ALA A C 1
ATOM 1208 O O . ALA A 1 155 ? -15.291 6.158 36.596 1.00 53.38 155 ALA A O 1
ATOM 1209 N N . GLN A 1 156 ? -16.229 4.736 35.153 1.00 48.25 156 GLN A N 1
ATOM 1210 C CA . GLN A 1 156 ? -17.612 5.022 35.577 1.00 48.25 156 GLN A CA 1
ATOM 1211 C C . GLN A 1 156 ? -18.112 4.203 36.781 1.00 48.25 156 GLN A C 1
ATOM 1213 O O . GLN A 1 156 ? -19.239 4.417 37.224 1.00 48.25 156 GLN A O 1
ATOM 1218 N N . THR A 1 157 ? -17.307 3.305 37.356 1.00 49.44 157 THR A N 1
ATOM 1219 C CA . THR A 1 157 ? -17.711 2.500 38.526 1.00 49.44 157 THR A CA 1
ATOM 1220 C C . THR A 1 157 ? -17.381 3.107 39.889 1.00 49.44 157 THR A C 1
ATOM 1222 O O . THR A 1 157 ? -17.856 2.581 40.892 1.00 49.44 157 THR A O 1
ATOM 1225 N N . GLU A 1 158 ? -16.664 4.231 39.973 1.00 48.84 158 GLU A N 1
ATOM 1226 C CA . GLU A 1 158 ? -16.401 4.890 41.258 1.00 48.84 158 GLU A CA 1
ATOM 1227 C C . GLU A 1 158 ? -16.734 6.386 41.231 1.00 48.84 158 GLU A C 1
ATOM 1229 O O . GLU A 1 158 ? -15.975 7.220 40.756 1.00 48.84 158 GLU A O 1
ATOM 1234 N N . GLY A 1 159 ? -17.891 6.710 41.814 1.00 53.78 159 GLY A N 1
ATOM 1235 C CA . GLY A 1 159 ? -18.103 7.957 42.543 1.00 53.78 159 GLY A CA 1
ATOM 1236 C C . GLY A 1 159 ? -18.300 9.230 41.725 1.00 53.78 159 GLY A C 1
ATOM 1237 O O . GLY A 1 159 ? -17.354 9.943 41.430 1.00 53.78 159 GLY A O 1
ATOM 1238 N N . THR A 1 160 ? -19.557 9.646 41.562 1.00 48.97 160 THR A N 1
ATOM 1239 C CA . THR A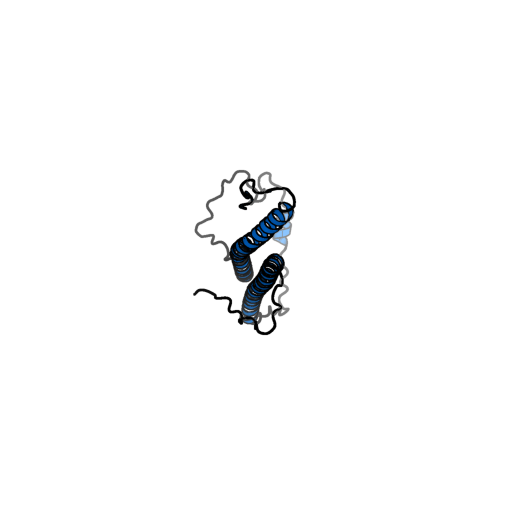 1 160 ? -19.973 11.022 41.896 1.00 48.97 160 THR A CA 1
ATOM 1240 C C . THR A 1 160 ? -21.464 10.995 42.236 1.00 48.97 160 THR A C 1
ATOM 1242 O O . THR A 1 160 ? -22.333 11.150 41.382 1.00 48.97 160 THR A O 1
ATOM 1245 N N . ARG A 1 161 ? -21.767 10.762 43.520 1.00 50.06 161 ARG A N 1
ATOM 1246 C CA . ARG A 1 161 ? -23.012 11.253 44.119 1.00 50.06 161 ARG A CA 1
ATOM 1247 C C . ARG A 1 161 ? -22.968 12.773 44.001 1.00 50.06 161 ARG A C 1
ATOM 1249 O O . ARG A 1 161 ? -22.113 13.400 44.615 1.00 50.06 161 ARG A O 1
ATOM 1256 N N . ASP A 1 162 ? -23.856 13.337 43.198 1.00 56.47 162 ASP A N 1
ATOM 1257 C CA . ASP A 1 162 ? -24.071 14.777 43.119 1.00 56.47 162 ASP A CA 1
ATOM 1258 C C . ASP A 1 162 ? -24.621 15.287 44.472 1.00 56.47 162 ASP A C 1
ATOM 1260 O O . ASP A 1 162 ? -25.716 14.875 44.869 1.00 56.47 162 ASP A O 1
ATOM 1264 N N . PRO A 1 163 ? -23.902 16.152 45.216 1.00 59.41 163 PRO A N 1
ATOM 1265 C CA . PRO A 1 163 ? -24.373 16.678 46.496 1.00 59.41 163 PRO A CA 1
ATOM 1266 C C . PRO A 1 163 ? -25.467 17.755 46.358 1.00 59.41 163 PRO A C 1
ATOM 1268 O O . PRO A 1 163 ? -25.863 18.336 47.365 1.00 59.41 163 PRO A O 1
ATOM 1271 N N . ARG A 1 164 ? -25.973 18.056 45.150 1.00 55.44 164 ARG A N 1
ATOM 1272 C CA . ARG A 1 164 ? -26.978 19.119 44.936 1.00 55.44 164 ARG A CA 1
ATOM 1273 C C . ARG A 1 164 ? -28.428 18.650 44.821 1.00 55.44 164 ARG A C 1
ATOM 1275 O O . ARG A 1 164 ? -29.316 19.488 44.672 1.00 55.44 164 ARG A O 1
ATOM 1282 N N . ARG A 1 165 ? -28.715 17.351 44.928 1.00 53.28 165 ARG A N 1
ATOM 1283 C CA . ARG A 1 165 ? -30.104 16.860 44.982 1.00 53.28 165 ARG A CA 1
ATOM 1284 C C . ARG A 1 165 ? -30.662 16.985 46.402 1.00 53.28 165 ARG A C 1
ATOM 1286 O O . ARG A 1 165 ? -30.685 16.023 47.162 1.00 53.28 165 ARG A O 1
ATOM 1293 N N . MET A 1 166 ? -31.114 18.187 46.755 1.00 56.59 166 MET A N 1
ATOM 1294 C CA . MET A 1 166 ? -32.013 18.363 47.896 1.00 56.59 166 MET A CA 1
ATOM 1295 C C . MET A 1 166 ? -33.393 17.779 47.550 1.00 56.59 166 MET A C 1
ATOM 1297 O O . MET A 1 166 ? -33.902 18.059 46.461 1.00 56.59 166 MET A O 1
ATOM 1301 N N . PRO A 1 167 ? -34.019 16.996 48.444 1.00 56.47 167 PRO A N 1
ATOM 1302 C CA . PRO A 1 167 ? -35.420 16.640 48.314 1.00 56.47 167 PRO A CA 1
ATOM 1303 C C . PRO A 1 167 ? -36.260 17.875 48.647 1.00 56.47 167 PRO A C 1
ATOM 1305 O O . PRO A 1 167 ? -36.253 18.372 49.773 1.00 56.47 167 PRO A O 1
ATOM 1308 N N . THR A 1 168 ? -36.974 18.394 47.658 1.00 58.16 168 THR A N 1
ATOM 1309 C CA . THR A 1 168 ? -38.112 19.274 47.911 1.00 58.16 168 THR A CA 1
ATOM 1310 C C . THR A 1 168 ? -39.324 18.407 48.227 1.00 58.16 168 THR A C 1
ATOM 1312 O O . THR A 1 168 ? -39.731 17.652 47.348 1.00 58.16 168 THR A O 1
ATOM 1315 N N . GLY A 1 169 ? -39.816 18.543 49.466 1.00 54.66 169 GLY A N 1
ATOM 1316 C CA . GLY A 1 169 ? -41.215 18.410 49.917 1.00 54.66 169 GLY A CA 1
ATOM 1317 C C . GLY A 1 169 ? -42.047 17.263 49.375 1.00 54.66 169 GLY A C 1
ATOM 1318 O O . GLY A 1 169 ? -42.510 17.392 48.223 1.00 54.66 169 GLY A O 1
#